Protein AF-A0A0U1DML6-F1 (afdb_monomer_lite)

Sequence (75 aa):
MFAIATLMALVQQVSGTPYISGGDSPAGTDCSGLASWVSNMATGRPVYGDRFNTGNQERALLARGFKYGSQPGAW

Secondary structure (DSSP, 8-state):
---HHHHHHHHHHTTT--B-TT--BTTBB-HHHHHHHHHHHHTTS-SSS----TTTHHHHHHHTT-----STT--

Foldseek 3Di:
DDDPVVLVVLVVLLPPADDDDVDFDSNHYHPQLNVQLSLCVVLVHHSGDDTDDPVCSVVVSVVSVDDPDPPPPDD

Organism: NCBI:txid451644

InterPro domains:
  IPR038765 Papain-like cysteine peptidase superfamily [SSF54001] (4-58)

Structure (mmCIF, N/CA/C/O backbone):
data_AF-A0A0U1DML6-F1
#
_entry.id   AF-A0A0U1DML6-F1
#
loop_
_atom_site.group_PDB
_atom_site.id
_atom_site.type_symbol
_atom_site.label_atom_id
_atom_site.label_alt_id
_atom_site.label_comp_id
_atom_site.label_asym_id
_atom_site.label_entity_id
_atom_site.label_seq_id
_atom_site.pdbx_PDB_ins_code
_atom_site.Cartn_x
_atom_site.Cartn_y
_atom_site.Cartn_z
_atom_site.occupancy
_atom_site.B_iso_or_equiv
_atom_site.auth_seq_id
_atom_site.auth_comp_id
_atom_site.auth_asym_id
_atom_site.auth_atom_id
_atom_site.pdbx_PDB_model_num
ATOM 1 N N . MET A 1 1 ? -4.598 -5.008 16.205 1.00 58.97 1 MET A N 1
ATOM 2 C CA . MET A 1 1 ? -4.538 -3.589 15.793 1.00 58.97 1 MET A CA 1
ATOM 3 C C . MET A 1 1 ? -3.074 -3.232 15.594 1.00 58.97 1 MET A C 1
ATOM 5 O O . MET A 1 1 ? -2.308 -3.443 16.526 1.00 58.97 1 MET A O 1
ATOM 9 N N . PHE A 1 2 ? -2.660 -2.798 14.399 1.00 71.50 2 PHE A N 1
ATOM 10 C CA . PHE A 1 2 ? -1.288 -2.315 14.189 1.00 71.50 2 PHE A CA 1
ATOM 11 C C . PHE A 1 2 ? -1.119 -0.944 14.841 1.00 71.50 2 PHE A C 1
ATOM 13 O O . PHE A 1 2 ? -2.024 -0.112 14.778 1.00 71.50 2 PHE A O 1
ATOM 20 N N . ALA A 1 3 ? 0.029 -0.707 15.473 1.00 82.56 3 ALA A N 1
ATOM 21 C CA . ALA A 1 3 ? 0.342 0.607 16.012 1.00 82.56 3 ALA A CA 1
ATOM 22 C C . ALA A 1 3 ? 0.618 1.579 14.856 1.00 82.56 3 ALA A C 1
ATOM 24 O O . ALA A 1 3 ? 1.375 1.258 13.940 1.00 82.56 3 ALA A O 1
ATOM 25 N N . ILE A 1 4 ? 0.048 2.788 14.923 1.00 88.81 4 ILE A N 1
ATOM 26 C CA . ILE A 1 4 ? 0.287 3.860 13.938 1.00 88.81 4 ILE A CA 1
ATOM 27 C C . ILE A 1 4 ? 1.792 4.093 13.740 1.00 88.81 4 ILE A C 1
ATOM 29 O O . ILE A 1 4 ? 2.246 4.260 12.612 1.00 88.81 4 ILE A O 1
ATOM 33 N N . ALA A 1 5 ? 2.582 4.012 14.815 1.00 92.06 5 ALA A N 1
ATOM 34 C CA . ALA A 1 5 ? 4.037 4.134 14.760 1.00 92.06 5 ALA A CA 1
ATOM 35 C C . ALA A 1 5 ? 4.694 3.140 13.784 1.00 92.06 5 ALA A C 1
ATOM 37 O O . ALA A 1 5 ? 5.627 3.507 13.077 1.00 92.06 5 ALA A O 1
ATOM 38 N N . THR A 1 6 ? 4.194 1.905 13.695 1.00 92.69 6 THR A N 1
ATOM 39 C CA . THR A 1 6 ? 4.755 0.892 12.793 1.00 92.69 6 THR A CA 1
ATOM 40 C C . THR A 1 6 ? 4.431 1.195 11.328 1.00 92.69 6 THR A C 1
ATOM 42 O O . THR A 1 6 ? 5.284 1.004 10.466 1.00 92.69 6 THR A O 1
ATOM 45 N N . LEU A 1 7 ? 3.239 1.734 11.041 1.00 94.06 7 LEU A N 1
ATOM 46 C CA . LEU A 1 7 ? 2.889 2.209 9.695 1.00 94.06 7 LEU A CA 1
ATOM 47 C C . LEU A 1 7 ? 3.762 3.404 9.291 1.00 94.06 7 LEU A C 1
ATOM 49 O O . LEU A 1 7 ? 4.271 3.451 8.174 1.00 94.06 7 LEU A O 1
ATOM 53 N N . MET A 1 8 ? 3.987 4.342 10.214 1.00 94.81 8 MET A N 1
ATOM 54 C CA . MET A 1 8 ? 4.867 5.486 9.967 1.00 94.81 8 MET A CA 1
ATOM 55 C C . MET A 1 8 ? 6.319 5.054 9.739 1.00 94.81 8 MET A C 1
ATOM 57 O O . MET A 1 8 ? 6.977 5.614 8.867 1.00 94.81 8 MET A O 1
ATOM 61 N N . ALA A 1 9 ? 6.806 4.040 10.460 1.00 94.94 9 ALA A N 1
ATOM 62 C CA . ALA A 1 9 ? 8.139 3.482 10.248 1.00 94.94 9 ALA A CA 1
ATOM 63 C C . ALA A 1 9 ? 8.295 2.876 8.843 1.00 94.94 9 ALA A C 1
ATOM 65 O O . ALA A 1 9 ? 9.303 3.128 8.189 1.00 94.94 9 ALA A O 1
ATOM 66 N N . LEU A 1 10 ? 7.282 2.153 8.343 1.00 93.75 10 LEU A N 1
ATOM 67 C CA . LEU A 1 10 ? 7.274 1.643 6.965 1.00 93.75 10 LEU A CA 1
ATOM 68 C C . LEU A 1 10 ? 7.372 2.786 5.945 1.00 93.75 10 LEU A C 1
ATOM 70 O O . LEU A 1 10 ? 8.195 2.732 5.036 1.00 93.75 10 LEU A O 1
ATOM 74 N N . VAL A 1 11 ? 6.563 3.837 6.108 1.00 94.38 11 VAL A N 1
ATOM 75 C CA . VAL A 1 11 ? 6.583 5.003 5.206 1.00 94.38 11 VAL A CA 1
ATOM 76 C C . VAL A 1 11 ? 7.941 5.713 5.248 1.00 94.38 11 VAL A C 1
ATOM 78 O O . VAL A 1 11 ? 8.461 6.115 4.211 1.00 94.38 11 VAL A O 1
ATOM 81 N N . GLN A 1 12 ? 8.548 5.836 6.429 1.00 94.56 12 GLN A N 1
ATOM 82 C CA . GLN A 1 12 ? 9.872 6.443 6.588 1.00 94.56 12 GLN A CA 1
ATOM 83 C C . GLN A 1 12 ? 10.980 5.598 5.953 1.00 94.56 12 GLN A C 1
ATOM 85 O O . GLN A 1 12 ? 11.885 6.160 5.342 1.00 94.56 12 GLN A O 1
ATOM 90 N N . GLN A 1 13 ? 10.896 4.268 6.048 1.00 92.88 13 GLN A N 1
ATOM 91 C CA . GLN A 1 13 ? 11.895 3.346 5.499 1.00 9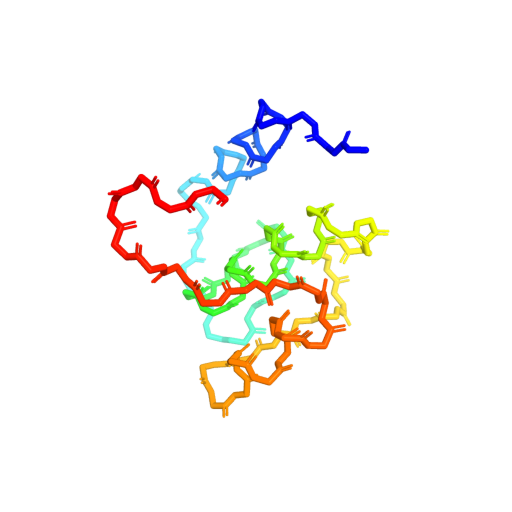2.88 13 GLN A CA 1
ATOM 92 C C . GLN A 1 13 ? 12.065 3.488 3.982 1.00 92.88 13 GLN A C 1
ATOM 94 O O . GLN A 1 13 ? 13.149 3.243 3.459 1.00 92.88 13 GLN A O 1
ATOM 99 N N . VAL A 1 14 ? 11.003 3.872 3.278 1.00 92.69 14 VAL A N 1
ATOM 100 C CA . VAL A 1 14 ? 10.990 3.957 1.811 1.00 92.69 14 VAL A CA 1
ATOM 101 C C . VAL A 1 14 ? 11.184 5.388 1.304 1.00 92.69 14 VAL A C 1
ATOM 103 O O . VAL A 1 14 ? 11.166 5.636 0.098 1.00 92.69 14 VAL A O 1
ATOM 106 N N . SER A 1 15 ? 11.414 6.340 2.210 1.00 93.69 15 SER A N 1
ATOM 107 C CA . SER A 1 15 ? 11.789 7.702 1.844 1.00 93.69 15 SER A CA 1
ATOM 108 C C . SER A 1 15 ? 13.117 7.704 1.082 1.00 93.69 15 SER A C 1
ATOM 110 O O . SER A 1 15 ? 14.086 7.070 1.494 1.00 93.69 15 SER A O 1
ATOM 112 N N . GLY A 1 16 ? 13.161 8.404 -0.052 1.00 94.00 16 GLY A N 1
ATOM 113 C CA . GLY A 1 16 ? 14.333 8.435 -0.934 1.00 94.00 16 GLY A CA 1
ATOM 114 C C . GLY A 1 16 ? 14.482 7.216 -1.853 1.00 94.00 16 GLY A C 1
ATOM 115 O O . GLY A 1 16 ? 15.406 7.195 -2.666 1.00 94.00 16 GLY A O 1
ATOM 116 N N . THR A 1 17 ? 13.583 6.228 -1.779 1.00 95.31 17 THR A N 1
ATOM 117 C CA . THR A 1 17 ? 13.552 5.140 -2.767 1.00 95.31 17 THR A CA 1
ATOM 118 C C . THR A 1 17 ? 13.013 5.640 -4.120 1.00 95.31 17 THR A C 1
ATOM 120 O O . THR A 1 17 ? 12.183 6.554 -4.153 1.00 95.31 17 THR A O 1
ATOM 123 N N . PRO A 1 18 ? 13.483 5.086 -5.254 1.00 96.94 18 PRO A N 1
ATOM 124 C CA . PRO A 1 18 ? 13.003 5.463 -6.582 1.00 96.94 18 PRO A CA 1
ATOM 125 C C . PRO A 1 18 ? 11.492 5.287 -6.782 1.00 96.94 18 PRO A C 1
ATOM 127 O O . PRO A 1 18 ? 10.886 4.323 -6.312 1.00 96.94 18 PRO A O 1
ATOM 130 N N . TYR A 1 19 ? 10.901 6.175 -7.587 1.00 96.12 19 TYR A N 1
ATOM 131 C CA . TYR A 1 19 ? 9.536 6.008 -8.080 1.00 96.12 19 TYR A CA 1
ATOM 132 C C . TYR A 1 19 ? 9.512 4.979 -9.216 1.00 96.12 19 TYR A C 1
ATOM 134 O O . TYR A 1 19 ? 10.006 5.248 -10.313 1.00 96.12 19 TYR A O 1
ATOM 142 N N . ILE A 1 20 ? 8.929 3.806 -8.971 1.00 97.38 20 ILE A N 1
ATOM 143 C CA . ILE A 1 20 ? 8.886 2.704 -9.941 1.00 97.38 20 ILE A CA 1
ATOM 144 C C . ILE A 1 20 ? 7.431 2.327 -10.202 1.00 97.38 20 ILE A C 1
ATOM 146 O O . ILE A 1 20 ? 6.775 1.721 -9.355 1.00 97.38 20 ILE A O 1
ATOM 150 N N . SER A 1 21 ? 6.939 2.645 -11.402 1.00 96.12 21 SER A N 1
ATOM 151 C CA . SER A 1 21 ? 5.634 2.163 -11.872 1.00 96.12 21 SER A CA 1
ATOM 152 C C . SER A 1 21 ? 5.619 0.637 -11.869 1.00 96.12 21 SER A C 1
ATOM 154 O O . SER A 1 21 ? 6.502 0.011 -12.454 1.00 96.12 21 SER A O 1
ATOM 156 N N . GLY A 1 22 ? 4.657 0.024 -11.183 1.00 94.88 22 GLY A N 1
ATOM 157 C CA . GLY A 1 22 ? 4.640 -1.437 -11.049 1.00 94.88 22 GLY A CA 1
ATOM 158 C C . GLY A 1 22 ? 5.543 -1.992 -9.933 1.00 94.88 22 GLY A C 1
ATOM 159 O O . GLY A 1 22 ? 5.437 -3.175 -9.622 1.00 94.88 22 GLY A O 1
ATOM 160 N N . GLY A 1 23 ? 6.344 -1.159 -9.257 1.00 95.69 23 GLY A N 1
ATOM 161 C CA . GLY A 1 23 ? 7.238 -1.586 -8.176 1.00 95.69 23 GLY A CA 1
ATOM 162 C C . GLY A 1 23 ? 6.497 -2.150 -6.958 1.00 95.69 23 GLY A C 1
ATOM 163 O O . GLY A 1 23 ? 5.469 -1.611 -6.542 1.00 95.69 23 GLY A O 1
ATOM 164 N N . ASP A 1 24 ? 7.010 -3.246 -6.399 1.00 95.12 24 ASP A N 1
ATOM 165 C CA . ASP A 1 24 ? 6.413 -3.968 -5.265 1.00 95.12 24 ASP A CA 1
ATOM 166 C C . ASP A 1 24 ? 7.489 -4.554 -4.329 1.00 95.12 24 ASP A C 1
ATOM 168 O O . ASP A 1 24 ? 7.423 -5.697 -3.885 1.00 95.12 24 ASP A O 1
ATOM 172 N N . SER A 1 25 ? 8.554 -3.788 -4.091 1.00 94.50 25 SER A N 1
ATOM 173 C CA . SER A 1 25 ? 9.643 -4.168 -3.191 1.00 94.50 25 SER A CA 1
ATOM 174 C C . SER A 1 25 ? 10.297 -2.929 -2.566 1.00 94.50 25 SER A C 1
ATOM 176 O O . SER A 1 25 ? 10.093 -1.820 -3.066 1.00 94.50 25 SER A O 1
ATOM 178 N N . PRO A 1 26 ? 11.155 -3.083 -1.538 1.00 92.19 26 PRO A N 1
ATOM 179 C CA . PRO A 1 26 ? 11.914 -1.967 -0.963 1.00 92.19 26 PRO A CA 1
ATOM 180 C C . PRO A 1 26 ? 12.786 -1.184 -1.961 1.00 92.19 26 PRO A C 1
ATOM 182 O O . PRO A 1 26 ? 13.284 -0.118 -1.618 1.00 92.19 26 PRO A O 1
ATOM 185 N N . ALA A 1 27 ? 13.001 -1.699 -3.178 1.00 94.06 27 ALA A N 1
ATOM 186 C CA . ALA A 1 27 ? 13.765 -1.013 -4.218 1.00 94.06 27 ALA A CA 1
ATOM 187 C C . ALA A 1 27 ? 13.018 0.181 -4.843 1.00 94.06 27 ALA A C 1
ATOM 189 O O . ALA A 1 27 ? 13.644 0.974 -5.543 1.00 94.06 27 ALA A O 1
ATOM 190 N N . GLY A 1 28 ? 11.708 0.308 -4.617 1.00 95.00 28 GLY A N 1
ATOM 191 C CA . GLY A 1 28 ? 10.903 1.425 -5.106 1.00 95.00 28 GLY A CA 1
ATOM 192 C C . GLY A 1 28 ? 9.482 1.022 -5.491 1.00 95.00 28 GLY A C 1
ATOM 193 O O . GLY A 1 28 ? 9.188 -0.146 -5.763 1.00 95.00 28 GLY A O 1
ATOM 194 N N . THR A 1 29 ? 8.583 2.004 -5.521 1.00 96.75 29 THR A N 1
ATOM 195 C CA . THR A 1 29 ? 7.173 1.810 -5.885 1.00 96.75 29 THR A CA 1
ATOM 196 C C . THR A 1 29 ? 6.541 3.096 -6.414 1.00 96.75 29 THR A C 1
ATOM 198 O O . THR A 1 29 ? 7.170 4.152 -6.436 1.00 96.75 29 THR A O 1
ATOM 201 N N . ASP A 1 30 ? 5.301 2.991 -6.876 1.00 96.12 30 ASP A N 1
ATOM 202 C CA . ASP A 1 30 ? 4.462 4.106 -7.299 1.00 96.12 30 ASP A CA 1
ATOM 203 C C . ASP A 1 30 ? 3.471 4.507 -6.189 1.00 96.12 30 ASP A C 1
ATOM 205 O O . ASP A 1 30 ? 3.384 3.860 -5.141 1.00 96.12 30 ASP A O 1
ATOM 209 N N . CYS A 1 31 ? 2.689 5.569 -6.415 1.00 96.12 31 CYS A N 1
ATOM 210 C CA . CYS A 1 31 ? 1.717 6.069 -5.433 1.00 96.12 31 CYS A CA 1
ATOM 211 C C . CYS A 1 31 ? 0.762 4.972 -4.930 1.00 96.12 31 CYS A C 1
ATOM 213 O O . CYS A 1 31 ? 0.472 4.872 -3.737 1.00 96.12 31 CYS A O 1
ATOM 215 N N . SER A 1 32 ? 0.253 4.162 -5.860 1.00 96.81 32 SER A N 1
ATOM 216 C CA . SER A 1 32 ? -0.746 3.133 -5.574 1.00 96.81 32 SER 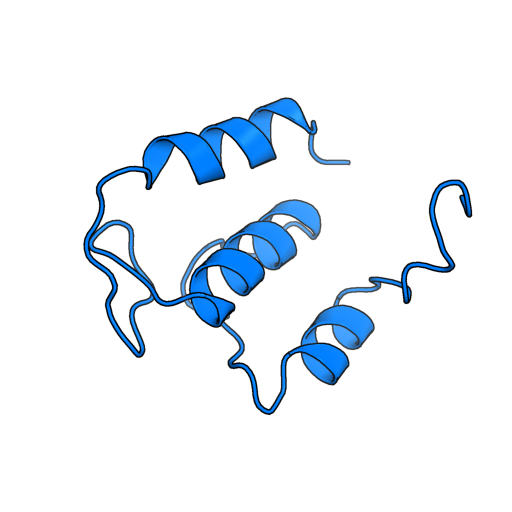A CA 1
ATOM 217 C C . SER A 1 32 ? -0.136 1.915 -4.879 1.00 96.81 32 SER A C 1
ATOM 219 O O . SER A 1 32 ? -0.786 1.298 -4.035 1.00 96.81 32 SER A O 1
ATOM 221 N N . GLY A 1 33 ? 1.124 1.594 -5.178 1.00 97.19 33 GLY A N 1
ATOM 222 C CA . GLY A 1 33 ? 1.874 0.534 -4.517 1.00 97.19 33 GLY A CA 1
ATOM 223 C C . GLY A 1 33 ? 2.192 0.878 -3.063 1.00 97.19 33 GLY A C 1
ATOM 224 O O . GLY A 1 33 ? 1.875 0.078 -2.186 1.00 97.19 33 GLY A O 1
ATOM 225 N N . LEU A 1 34 ? 2.660 2.097 -2.763 1.00 96.69 34 LEU A N 1
ATOM 226 C CA . LEU A 1 34 ? 2.869 2.515 -1.368 1.00 96.69 34 LEU A CA 1
ATOM 227 C C . LEU A 1 34 ? 1.559 2.500 -0.564 1.00 96.69 34 LEU A C 1
ATOM 229 O O . LEU A 1 34 ? 1.526 2.011 0.566 1.00 96.69 34 LEU A O 1
ATOM 233 N N . ALA A 1 35 ? 0.460 2.979 -1.156 1.00 97.00 35 ALA A N 1
ATOM 234 C CA . ALA A 1 35 ? -0.859 2.875 -0.534 1.00 97.00 35 ALA A CA 1
ATOM 235 C C . ALA A 1 35 ? -1.244 1.407 -0.270 1.00 97.00 35 ALA A C 1
ATOM 237 O O . ALA A 1 35 ? -1.767 1.090 0.798 1.00 97.00 35 ALA A O 1
ATOM 238 N N . SER A 1 36 ? -0.923 0.501 -1.198 1.00 97.50 36 SER A N 1
ATOM 239 C CA . SER A 1 36 ? -1.150 -0.939 -1.032 1.00 97.50 36 SER A CA 1
ATOM 240 C C . SER A 1 36 ? -0.386 -1.517 0.146 1.00 97.50 36 SER A C 1
ATOM 242 O O . SER A 1 36 ? -0.972 -2.239 0.948 1.00 97.50 36 SER A O 1
ATOM 244 N N . TRP A 1 37 ? 0.889 -1.168 0.289 1.00 97.06 37 TRP A N 1
ATOM 245 C CA . TRP A 1 37 ? 1.744 -1.643 1.374 1.00 97.06 37 TRP A CA 1
ATOM 246 C C . TRP A 1 37 ? 1.211 -1.231 2.743 1.00 97.06 37 TRP A C 1
ATOM 248 O O . TRP A 1 37 ? 1.083 -2.068 3.638 1.00 97.06 37 TRP A O 1
ATOM 258 N N . VAL A 1 38 ? 0.831 0.042 2.888 1.00 96.56 38 VAL A N 1
ATOM 259 C CA . VAL A 1 38 ? 0.240 0.571 4.125 1.00 96.56 38 VAL A CA 1
ATOM 260 C C . VAL A 1 38 ? -1.081 -0.134 4.434 1.00 96.56 38 VAL A C 1
ATOM 262 O O . VAL A 1 38 ? -1.296 -0.567 5.566 1.00 96.56 38 VAL A O 1
ATOM 265 N N . SER A 1 39 ? -1.956 -0.312 3.440 1.00 96.69 39 SER A N 1
ATOM 266 C CA . SER A 1 39 ? -3.238 -1.001 3.624 1.00 96.69 39 SER A CA 1
ATOM 267 C C . SER A 1 39 ? -3.085 -2.484 3.943 1.00 96.69 39 SER A C 1
ATOM 269 O O . SER A 1 39 ? -3.832 -3.011 4.770 1.00 96.69 39 SER A O 1
ATOM 271 N N . ASN A 1 40 ? -2.122 -3.161 3.321 1.00 96.75 40 ASN A N 1
ATOM 272 C CA . ASN A 1 40 ? -1.807 -4.554 3.605 1.00 96.75 40 ASN A CA 1
ATOM 273 C C . ASN A 1 40 ? -1.315 -4.702 5.041 1.00 96.75 40 ASN A C 1
ATOM 275 O O . ASN A 1 40 ? -1.890 -5.474 5.809 1.00 96.75 40 ASN A O 1
ATOM 279 N N . MET A 1 41 ? -0.336 -3.889 5.436 1.00 95.62 41 MET A N 1
ATOM 280 C CA . MET A 1 41 ? 0.194 -3.907 6.792 1.00 95.62 41 MET A CA 1
ATOM 281 C C . MET A 1 41 ? -0.895 -3.615 7.824 1.00 95.62 41 MET A C 1
ATOM 283 O O . MET A 1 41 ? -1.049 -4.376 8.769 1.00 95.62 41 MET A O 1
ATOM 287 N N . ALA A 1 42 ? -1.708 -2.576 7.620 1.00 95.19 42 ALA A N 1
ATOM 288 C CA . ALA A 1 42 ? -2.789 -2.215 8.538 1.00 95.19 42 ALA A CA 1
ATOM 289 C C . ALA A 1 42 ? -3.826 -3.338 8.734 1.00 95.19 42 ALA A C 1
ATOM 291 O O . ALA A 1 42 ? -4.494 -3.385 9.768 1.00 95.19 42 ALA A O 1
ATOM 292 N N . THR A 1 43 ? -3.936 -4.255 7.770 1.00 94.62 43 THR A N 1
ATOM 293 C CA . THR A 1 43 ? -4.899 -5.366 7.773 1.00 94.62 43 THR A CA 1
ATOM 294 C C . THR A 1 43 ? -4.259 -6.736 7.992 1.00 94.62 43 THR A C 1
ATOM 296 O O . THR A 1 43 ? -4.928 -7.755 7.844 1.00 94.62 43 THR A O 1
ATOM 299 N N . GLY A 1 44 ? -2.982 -6.781 8.395 1.00 92.94 44 GLY A N 1
ATOM 300 C CA . GLY A 1 44 ? -2.272 -8.025 8.718 1.00 92.94 44 GLY A CA 1
ATOM 301 C C . GLY A 1 44 ? -1.904 -8.881 7.508 1.00 92.94 44 GLY A C 1
ATOM 302 O O . GLY A 1 44 ? -1.626 -10.068 7.661 1.00 92.94 44 GLY A O 1
ATOM 303 N N . ARG A 1 45 ? -1.905 -8.295 6.310 1.00 94.31 45 ARG A N 1
ATOM 304 C CA . ARG A 1 45 ? -1.465 -8.936 5.069 1.00 94.31 45 ARG A CA 1
ATOM 305 C C . ARG A 1 45 ? 0.039 -8.726 4.850 1.00 94.31 45 ARG A C 1
ATOM 307 O O . ARG A 1 45 ? 0.603 -7.769 5.389 1.00 94.31 45 ARG A O 1
ATOM 314 N N . PRO A 1 46 ? 0.695 -9.573 4.035 1.00 94.94 46 PRO A N 1
ATOM 315 C CA . PRO A 1 46 ? 2.054 -9.312 3.571 1.00 94.94 46 PRO A CA 1
ATOM 316 C C . PRO A 1 46 ? 2.161 -7.928 2.926 1.00 94.94 46 PRO A C 1
ATOM 318 O O . PRO A 1 46 ? 1.318 -7.555 2.113 1.00 94.94 46 PRO A O 1
ATOM 321 N N . VAL A 1 47 ? 3.195 -7.167 3.296 1.00 95.31 47 VAL A N 1
ATOM 322 C CA . VAL A 1 47 ? 3.412 -5.803 2.782 1.00 95.31 47 VAL A CA 1
ATOM 323 C C . VAL A 1 47 ? 3.518 -5.820 1.253 1.00 95.31 47 VAL A C 1
ATOM 325 O O . VAL A 1 47 ? 2.819 -5.060 0.586 1.00 95.31 47 VAL A O 1
ATOM 328 N N . TYR A 1 48 ? 4.321 -6.744 0.724 1.00 95.50 48 TYR A N 1
ATOM 329 C CA . TYR A 1 48 ? 4.589 -6.948 -0.702 1.00 95.50 48 TYR A CA 1
ATOM 330 C C . TYR A 1 48 ? 3.831 -8.165 -1.252 1.00 95.50 48 TYR A C 1
ATOM 332 O O . TYR A 1 48 ? 3.436 -9.052 -0.493 1.00 95.50 48 TYR A O 1
ATOM 340 N N . GLY A 1 49 ? 3.679 -8.250 -2.573 1.00 93.81 49 GLY A N 1
ATOM 341 C CA . GLY A 1 49 ? 3.131 -9.407 -3.290 1.00 93.81 49 GLY A CA 1
ATOM 342 C C . GLY A 1 49 ? 1.606 -9.425 -3.422 1.00 93.81 49 GLY A C 1
ATOM 343 O O . GLY A 1 49 ? 1.069 -10.237 -4.168 1.00 93.81 49 GLY A O 1
ATOM 344 N N . ASP A 1 50 ? 0.905 -8.520 -2.736 1.00 93.12 50 ASP A N 1
ATOM 345 C CA . ASP A 1 50 ? -0.556 -8.364 -2.776 1.00 93.12 50 ASP A CA 1
ATOM 346 C C . ASP A 1 50 ? -0.942 -6.894 -3.017 1.00 93.12 50 ASP A C 1
ATOM 348 O O . ASP A 1 50 ? -1.746 -6.288 -2.296 1.00 93.12 50 ASP A O 1
ATOM 352 N N . ARG A 1 51 ? -0.285 -6.265 -4.000 1.00 95.00 51 ARG A N 1
ATOM 353 C CA . ARG A 1 51 ? -0.537 -4.863 -4.347 1.00 95.00 51 ARG A CA 1
ATOM 354 C C . ARG A 1 51 ? -1.825 -4.676 -5.144 1.00 95.00 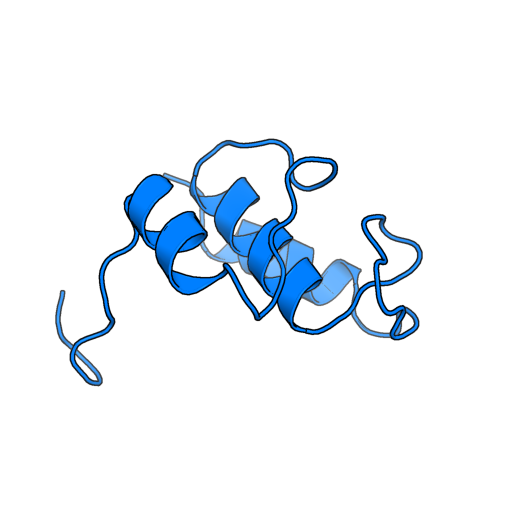51 ARG A C 1
ATOM 356 O O . ARG A 1 51 ? -2.229 -5.517 -5.945 1.00 95.00 51 ARG A O 1
ATOM 363 N N . PHE A 1 52 ? -2.431 -3.507 -4.986 1.00 97.44 52 PHE A N 1
ATOM 364 C CA . PHE A 1 52 ? -3.413 -2.976 -5.921 1.00 97.44 52 PHE A CA 1
ATOM 365 C C . PHE A 1 52 ? -2.768 -1.924 -6.842 1.00 97.44 52 PHE A C 1
ATOM 367 O O . PHE A 1 52 ? -1.563 -1.658 -6.792 1.00 97.44 52 PHE A O 1
ATOM 374 N N . ASN A 1 53 ? -3.568 -1.361 -7.741 1.00 96.62 53 ASN A N 1
ATOM 375 C CA . ASN A 1 53 ? -3.215 -0.231 -8.590 1.00 96.62 53 ASN A CA 1
ATOM 376 C C . ASN A 1 53 ? -4.323 0.830 -8.534 1.00 96.62 53 ASN A C 1
ATOM 378 O O . ASN A 1 53 ? -5.397 0.594 -7.981 1.00 96.62 53 ASN A O 1
ATOM 382 N N . THR A 1 54 ? -4.084 2.000 -9.125 1.00 96.12 54 THR A N 1
ATOM 383 C CA . THR A 1 54 ? -5.057 3.105 -9.119 1.00 96.12 54 THR A CA 1
ATOM 384 C C . THR A 1 54 ? -6.436 2.691 -9.649 1.00 96.12 54 THR A C 1
ATOM 386 O O . THR A 1 54 ? -7.450 3.127 -9.116 1.00 96.12 54 THR A O 1
ATOM 389 N N . GLY A 1 55 ? -6.495 1.807 -10.653 1.00 97.38 55 GLY A N 1
ATOM 390 C CA . GLY A 1 55 ? -7.746 1.377 -11.284 1.00 97.38 55 GLY A CA 1
ATOM 391 C C . GLY A 1 55 ? -8.613 0.445 -10.431 1.00 97.38 55 GLY A C 1
ATOM 392 O O . GLY A 1 55 ? -9.803 0.313 -10.701 1.00 97.38 55 GLY A O 1
ATOM 393 N N . ASN A 1 56 ? -8.057 -0.206 -9.405 1.00 97.38 56 ASN A N 1
ATOM 394 C CA . ASN A 1 56 ? -8.811 -1.094 -8.511 1.00 97.38 56 ASN A CA 1
ATOM 395 C C . ASN A 1 56 ? -8.678 -0.749 -7.018 1.00 97.38 56 ASN A C 1
ATOM 397 O O . ASN A 1 56 ? -9.203 -1.496 -6.187 1.00 97.38 56 ASN A O 1
ATOM 401 N N . GLN A 1 57 ? -8.015 0.361 -6.681 1.00 96.75 57 GLN A N 1
ATOM 402 C CA . GLN A 1 57 ? -7.693 0.773 -5.315 1.00 96.75 57 GLN A CA 1
ATOM 403 C C . GLN A 1 57 ? -8.919 0.801 -4.399 1.00 96.75 57 GLN A C 1
ATOM 405 O O . GLN A 1 57 ? -8.895 0.189 -3.337 1.00 96.75 57 GLN A O 1
ATOM 410 N N . GLU A 1 58 ? -10.007 1.444 -4.818 1.00 95.69 58 GLU A N 1
ATOM 411 C CA . GLU A 1 58 ? -11.242 1.541 -4.031 1.00 95.69 58 GLU A CA 1
ATOM 412 C C . GLU A 1 58 ? -11.788 0.160 -3.644 1.00 95.69 58 GLU A C 1
ATOM 414 O O . GLU A 1 58 ? -11.915 -0.162 -2.461 1.00 95.69 58 GLU A O 1
ATOM 419 N N . ARG A 1 59 ? -12.026 -0.705 -4.638 1.00 97.56 59 ARG A N 1
ATOM 420 C CA . ARG A 1 59 ? -12.503 -2.077 -4.417 1.00 97.56 59 ARG A CA 1
ATOM 421 C C . ARG A 1 59 ? -11.567 -2.856 -3.495 1.00 97.56 59 ARG A C 1
ATOM 423 O O . ARG A 1 59 ? -12.029 -3.599 -2.632 1.0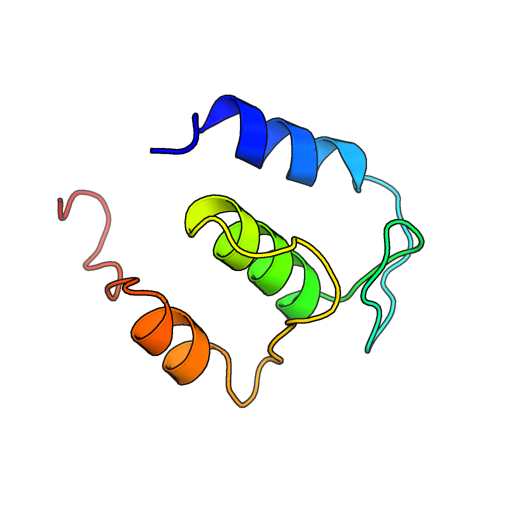0 97.56 59 ARG A O 1
ATOM 430 N N . ALA A 1 60 ? -10.260 -2.700 -3.679 1.00 97.31 60 ALA A N 1
ATOM 431 C CA . ALA A 1 60 ? -9.262 -3.414 -2.899 1.00 97.31 60 ALA A CA 1
ATOM 432 C C . ALA A 1 60 ? -9.210 -2.923 -1.438 1.00 97.31 60 ALA A C 1
ATOM 434 O O . ALA A 1 60 ? -8.981 -3.723 -0.532 1.00 97.31 60 ALA A O 1
ATOM 435 N N . LEU A 1 61 ? -9.436 -1.633 -1.184 1.00 96.75 61 LEU A N 1
ATOM 436 C CA . LEU A 1 61 ? -9.535 -1.067 0.164 1.00 96.75 61 LEU A CA 1
ATOM 437 C C . LEU A 1 61 ? -10.810 -1.537 0.871 1.00 96.75 61 LEU A C 1
ATOM 439 O O . LEU A 1 61 ? -10.742 -2.020 2.001 1.00 96.75 61 LEU A O 1
ATOM 443 N N . LEU A 1 62 ? -11.956 -1.487 0.190 1.00 96.12 62 LEU A N 1
ATOM 444 C CA . LEU A 1 62 ? -13.227 -1.972 0.736 1.00 96.12 62 LEU A CA 1
ATOM 445 C C . LEU A 1 62 ? -13.173 -3.467 1.078 1.00 96.12 62 LEU A C 1
ATOM 447 O O . LEU A 1 62 ? -13.614 -3.867 2.153 1.00 96.12 62 LEU A O 1
ATOM 451 N N . ALA A 1 63 ? -12.570 -4.289 0.212 1.00 96.31 63 ALA A N 1
ATOM 452 C CA . ALA A 1 63 ? -12.379 -5.723 0.460 1.00 96.31 63 ALA A CA 1
ATOM 453 C C . ALA A 1 63 ? -11.472 -6.011 1.670 1.00 96.31 63 ALA A C 1
ATOM 455 O O . ALA A 1 63 ? -11.562 -7.072 2.28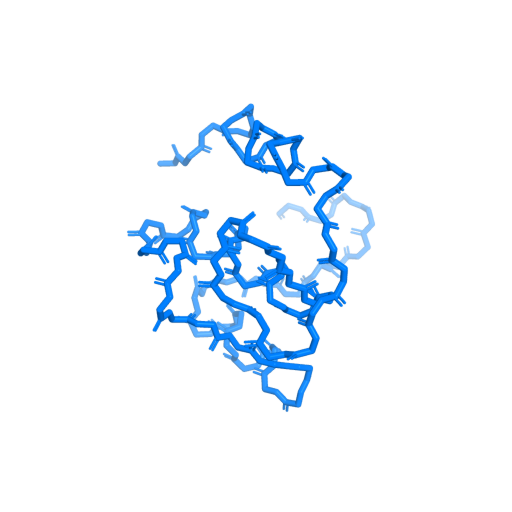3 1.00 96.31 63 ALA A O 1
ATOM 456 N N . ARG A 1 64 ? -10.605 -5.057 2.025 1.00 94.69 64 ARG A N 1
ATOM 457 C CA . ARG A 1 64 ? -9.752 -5.089 3.219 1.00 94.69 64 ARG A CA 1
ATOM 458 C C . ARG A 1 64 ? -10.437 -4.493 4.460 1.00 94.69 64 ARG A C 1
ATOM 460 O O . ARG A 1 64 ? -9.821 -4.425 5.516 1.00 94.69 64 ARG A O 1
ATOM 467 N N . GLY A 1 65 ? -11.702 -4.081 4.357 1.00 94.06 65 GLY A N 1
ATOM 468 C CA . GLY A 1 65 ? -12.493 -3.566 5.476 1.00 94.06 65 GLY A CA 1
ATOM 469 C C . GLY A 1 65 ? -12.337 -2.068 5.740 1.00 94.06 65 GLY A C 1
ATOM 470 O O . GLY A 1 65 ? -12.924 -1.568 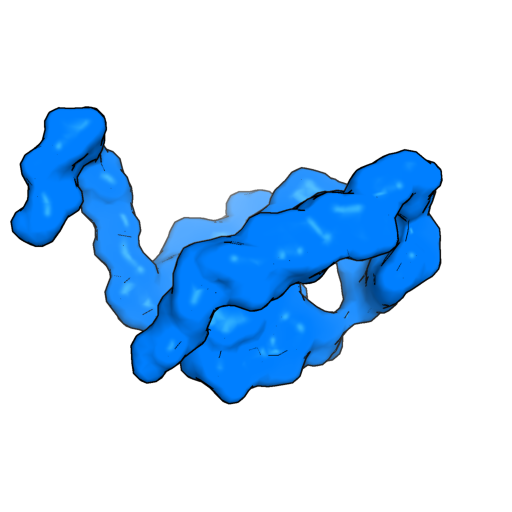6.700 1.00 94.06 65 GLY A O 1
ATOM 471 N N . PHE A 1 66 ? -11.601 -1.337 4.895 1.00 93.50 66 PHE A N 1
ATOM 472 C CA . PHE A 1 66 ? -11.553 0.121 4.983 1.00 93.50 66 PHE A CA 1
ATOM 473 C C . PHE A 1 66 ? -12.929 0.717 4.675 1.00 93.50 66 PHE A C 1
ATOM 475 O O . PHE A 1 66 ? -13.720 0.164 3.908 1.00 93.50 66 PHE A O 1
ATOM 482 N N . LYS A 1 67 ? -13.208 1.868 5.280 1.00 90.69 67 LYS A N 1
ATOM 483 C CA . LYS A 1 67 ? -14.399 2.676 5.018 1.00 90.69 67 LYS A CA 1
ATOM 484 C C . LYS A 1 67 ? -13.982 3.949 4.295 1.00 90.69 67 LYS A C 1
ATOM 486 O O . LYS A 1 67 ? -12.846 4.400 4.444 1.00 90.69 67 LYS A O 1
ATOM 491 N N . TYR A 1 68 ? -14.895 4.521 3.517 1.00 89.44 68 TYR A N 1
ATOM 492 C CA . TYR A 1 68 ? -14.689 5.859 2.977 1.00 89.44 68 TYR A CA 1
ATOM 493 C C . TYR A 1 68 ? -14.507 6.837 4.135 1.00 89.44 68 TYR A C 1
ATOM 495 O O . TYR A 1 68 ? -15.301 6.836 5.074 1.00 89.44 68 TYR A O 1
ATOM 503 N N . GLY A 1 69 ? -13.464 7.662 4.068 1.00 81.00 69 GLY A N 1
ATOM 504 C CA . GLY A 1 69 ? -13.308 8.756 5.015 1.00 81.00 69 GLY A CA 1
ATOM 505 C C . GLY A 1 69 ? -14.421 9.774 4.787 1.00 81.00 69 GLY A C 1
ATOM 506 O O . GLY A 1 69 ? -14.477 10.391 3.726 1.00 81.00 69 GLY A O 1
ATOM 507 N N . SER A 1 70 ? -15.310 9.961 5.756 1.00 69.31 70 SER A N 1
ATOM 508 C CA . SER A 1 70 ? -16.319 11.020 5.709 1.00 69.31 70 SER A CA 1
ATOM 509 C C . SER A 1 70 ? -15.787 12.261 6.420 1.00 69.31 70 SER A C 1
ATOM 511 O O . SER A 1 70 ? -16.056 12.461 7.595 1.00 69.31 70 SER A O 1
ATOM 513 N N . GLN A 1 71 ? -15.025 13.094 5.703 1.00 57.03 71 GLN A N 1
ATOM 514 C CA . GLN A 1 71 ? -14.452 14.350 6.221 1.00 57.03 71 GLN A CA 1
ATOM 515 C C . GLN A 1 71 ? -13.537 14.186 7.466 1.00 57.03 71 GLN A C 1
ATOM 517 O O . GLN A 1 71 ? -13.416 13.103 8.041 1.00 57.03 71 GLN A O 1
ATOM 522 N N . PRO A 1 72 ? -12.825 15.246 7.896 1.00 53.09 72 PRO A N 1
ATOM 523 C CA . PRO A 1 72 ? -12.104 15.218 9.164 1.00 53.09 72 PRO A CA 1
ATOM 524 C C . PRO A 1 72 ? -13.070 14.948 10.328 1.00 53.09 72 PRO A C 1
ATOM 526 O O . PRO A 1 72 ? -13.991 15.729 10.554 1.00 53.09 72 PRO A O 1
ATOM 529 N N . GLY A 1 73 ? -12.838 13.870 11.083 1.00 54.44 73 GLY A N 1
ATOM 530 C CA . GLY A 1 73 ? -13.515 13.615 12.360 1.00 54.44 73 GLY A CA 1
ATOM 531 C C . GLY A 1 73 ? -14.661 12.601 12.358 1.00 54.44 73 GLY A C 1
ATOM 532 O O . GLY A 1 73 ? -15.286 12.440 13.401 1.00 54.44 73 GLY A O 1
ATOM 533 N N . ALA A 1 74 ? -14.932 11.892 11.263 1.00 52.62 74 ALA A N 1
ATOM 534 C CA . ALA A 1 74 ? -15.857 10.762 11.316 1.00 52.62 74 ALA A CA 1
ATOM 535 C C . ALA A 1 74 ? -15.128 9.481 11.742 1.00 52.62 74 ALA A C 1
ATOM 537 O O . ALA A 1 74 ? -14.326 8.928 10.987 1.00 52.62 74 ALA A O 1
ATOM 538 N N . TRP A 1 75 ? -15.382 9.072 12.981 1.00 52.16 75 TRP A N 1
ATOM 539 C CA . TRP A 1 75 ? -14.961 7.815 13.599 1.00 52.16 75 TRP A CA 1
ATOM 540 C C . TRP A 1 75 ? -16.074 6.770 13.517 1.00 52.16 75 TRP A C 1
ATOM 542 O O . TRP A 1 75 ? -17.262 7.164 13.545 1.00 52.16 75 TRP A O 1
#

Radius of gyration: 12.56 Å; chains: 1; bounding box: 31×25×28 Å

pLDDT: mean 90.86, std 11.71, range [52.16, 97.56]